Protein AF-A0A2X1L2R9-F1 (afdb_monomer_lite)

pLDDT: mean 79.9, std 8.19, range [54.69, 89.12]

Radius of gyration: 13.95 Å; chains: 1; bounding box: 33×20×30 Å

Structure (mmCIF, N/CA/C/O backbone):
data_AF-A0A2X1L2R9-F1
#
_entry.id   AF-A0A2X1L2R9-F1
#
loop_
_atom_site.group_PDB
_atom_site.id
_atom_site.type_symbol
_atom_site.label_atom_id
_atom_site.label_alt_id
_atom_site.label_comp_id
_atom_site.label_asym_id
_atom_site.label_entity_id
_atom_site.label_seq_id
_atom_site.pdbx_PDB_ins_code
_atom_site.Cartn_x
_atom_site.Cartn_y
_atom_site.Cartn_z
_atom_site.occupancy
_atom_site.B_iso_or_equiv
_atom_site.auth_seq_id
_atom_site.auth_comp_id
_atom_site.auth_asym_id
_atom_site.auth_atom_id
_atom_site.pdbx_PDB_model_num
ATOM 1 N N . MET A 1 1 ? 18.914 11.443 -14.995 1.00 54.69 1 MET A N 1
ATOM 2 C CA . MET A 1 1 ? 17.689 11.638 -14.195 1.00 54.69 1 MET A CA 1
ATOM 3 C C . MET A 1 1 ? 16.854 10.388 -14.379 1.00 54.69 1 MET A C 1
ATOM 5 O O . MET A 1 1 ? 16.342 10.148 -15.465 1.00 54.69 1 MET A O 1
ATOM 9 N N . ASP A 1 2 ? 16.874 9.531 -13.367 1.00 61.38 2 ASP A N 1
ATOM 10 C CA . ASP A 1 2 ? 16.345 8.170 -13.383 1.00 61.38 2 ASP A CA 1
ATOM 11 C C . ASP A 1 2 ? 14.821 8.164 -13.237 1.00 61.38 2 ASP A C 1
ATOM 13 O O . ASP A 1 2 ? 14.271 7.948 -12.159 1.00 61.38 2 ASP A O 1
ATOM 17 N N . TYR A 1 3 ? 14.123 8.404 -14.347 1.00 66.50 3 TYR A N 1
ATOM 18 C CA . TYR A 1 3 ? 12.678 8.205 -14.459 1.00 66.50 3 TYR A CA 1
ATOM 19 C C . TYR A 1 3 ? 12.378 6.708 -14.574 1.00 66.50 3 TYR A C 1
ATOM 21 O O . TYR A 1 3 ? 11.973 6.201 -15.618 1.00 66.50 3 TYR A O 1
ATOM 29 N N . GLN A 1 4 ? 12.639 5.974 -13.496 1.00 69.56 4 GLN A N 1
ATOM 30 C CA . GLN A 1 4 ? 12.473 4.527 -13.426 1.00 69.56 4 GLN A CA 1
ATOM 31 C C . GLN A 1 4 ? 10.981 4.180 -13.299 1.00 69.56 4 GLN A C 1
ATOM 33 O O . GLN A 1 4 ? 10.519 3.691 -12.270 1.00 69.56 4 GLN A O 1
ATOM 38 N N . GLY A 1 5 ? 10.197 4.427 -14.355 1.00 71.31 5 GLY A N 1
ATOM 39 C CA . GLY A 1 5 ? 8.776 4.057 -14.420 1.00 71.31 5 GLY A CA 1
ATOM 40 C C . GLY A 1 5 ? 8.539 2.553 -14.220 1.00 71.31 5 GLY A C 1
ATOM 41 O O . GLY A 1 5 ? 7.451 2.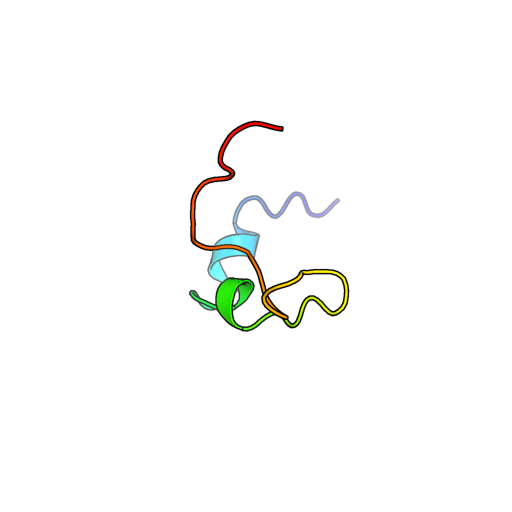129 -13.847 1.00 71.31 5 GLY A O 1
ATOM 42 N N . ASN A 1 6 ? 9.582 1.740 -14.401 1.00 76.12 6 ASN A N 1
ATOM 43 C CA . ASN A 1 6 ? 9.615 0.303 -14.160 1.00 76.12 6 ASN A CA 1
ATOM 44 C C . ASN A 1 6 ? 10.326 -0.119 -12.856 1.00 76.12 6 ASN A C 1
ATOM 46 O O . ASN A 1 6 ? 10.430 -1.325 -12.632 1.00 76.12 6 ASN A O 1
ATOM 50 N N . ALA A 1 7 ? 10.776 0.797 -11.984 1.00 79.69 7 ALA A N 1
ATOM 51 C CA . ALA A 1 7 ? 11.422 0.451 -10.702 1.00 79.69 7 ALA A CA 1
ATOM 52 C C . ALA A 1 7 ? 10.568 -0.493 -9.843 1.00 79.69 7 ALA A C 1
ATOM 54 O O . ALA A 1 7 ? 11.086 -1.369 -9.154 1.00 79.69 7 ALA A O 1
ATOM 55 N N . TRP A 1 8 ? 9.245 -0.368 -9.954 1.00 74.12 8 TRP A N 1
ATOM 56 C CA . TRP A 1 8 ? 8.262 -1.212 -9.281 1.00 74.12 8 TRP A CA 1
ATOM 57 C C . TRP A 1 8 ? 8.423 -2.709 -9.594 1.00 74.12 8 TRP A C 1
ATOM 59 O O . TRP A 1 8 ? 8.040 -3.531 -8.771 1.00 74.12 8 TRP A O 1
ATOM 69 N N . LYS A 1 9 ? 9.031 -3.087 -10.733 1.00 80.12 9 LYS A N 1
ATOM 70 C CA . LYS A 1 9 ? 9.297 -4.497 -11.086 1.00 80.12 9 LYS A CA 1
ATOM 71 C C . LYS A 1 9 ? 10.395 -5.142 -10.240 1.00 80.12 9 LYS A C 1
ATOM 73 O O . LYS A 1 9 ? 10.435 -6.363 -10.138 1.00 80.12 9 LYS A O 1
ATOM 78 N N . LEU A 1 10 ? 11.298 -4.341 -9.678 1.00 83.50 10 LEU A N 1
ATOM 79 C CA . LEU A 1 10 ? 12.388 -4.823 -8.825 1.00 83.50 10 LEU A CA 1
ATOM 80 C C . LEU A 1 10 ? 11.961 -4.942 -7.361 1.00 83.50 10 LEU A C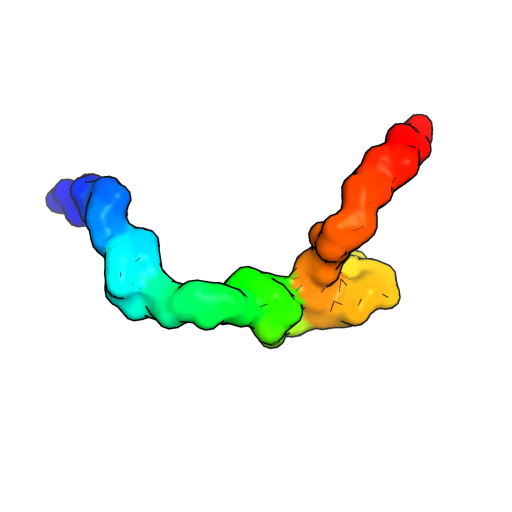 1
ATOM 82 O O . LEU A 1 10 ? 12.651 -5.577 -6.569 1.00 83.50 10 LEU A O 1
ATOM 86 N N . VAL A 1 11 ? 10.831 -4.333 -6.997 1.00 80.94 11 VAL A N 1
ATOM 87 C CA . VAL A 1 11 ? 10.284 -4.399 -5.647 1.00 80.94 11 VAL A CA 1
ATOM 88 C C . VAL A 1 11 ? 9.479 -5.695 -5.512 1.00 80.94 11 VAL A C 1
ATOM 90 O O . VAL A 1 11 ? 8.484 -5.866 -6.220 1.00 80.94 11 VAL A O 1
ATOM 93 N N . PRO A 1 12 ? 9.854 -6.616 -4.602 1.00 84.44 12 PRO A N 1
ATOM 94 C CA . PRO A 1 12 ? 9.059 -7.806 -4.345 1.00 84.44 12 PRO A CA 1
ATOM 95 C C . PRO A 1 12 ? 7.638 -7.430 -3.918 1.00 84.44 12 PRO A C 1
ATOM 97 O O . PRO A 1 12 ? 7.427 -6.515 -3.110 1.00 84.44 12 PRO A O 1
ATOM 100 N N . ALA A 1 13 ? 6.655 -8.165 -4.432 1.00 83.19 13 ALA A N 1
ATOM 101 C CA . ALA A 1 13 ? 5.270 -8.005 -4.016 1.00 83.19 13 ALA A CA 1
ATOM 102 C C . ALA A 1 13 ? 5.117 -8.250 -2.501 1.00 83.19 13 ALA A C 1
ATOM 104 O O . ALA A 1 13 ? 5.849 -9.032 -1.892 1.00 83.19 13 ALA A O 1
ATOM 105 N N . GLY A 1 14 ? 4.159 -7.564 -1.874 1.00 82.44 14 GLY A N 1
ATOM 106 C CA . GLY A 1 14 ? 3.855 -7.729 -0.447 1.00 82.44 14 GLY A CA 1
ATOM 107 C C . GLY A 1 14 ? 4.806 -7.012 0.522 1.00 82.44 14 GLY A C 1
ATOM 108 O O . GLY A 1 14 ? 4.592 -7.074 1.732 1.00 82.44 14 GLY A O 1
ATOM 109 N N . THR A 1 15 ? 5.814 -6.287 0.028 1.00 81.56 15 THR A N 1
ATOM 110 C CA . THR A 1 15 ? 6.692 -5.432 0.855 1.00 81.56 15 THR A CA 1
ATOM 111 C C . THR A 1 15 ? 5.914 -4.351 1.609 1.00 81.56 15 THR A C 1
ATOM 113 O O . THR A 1 15 ? 6.198 -4.103 2.777 1.00 81.56 15 THR A O 1
ATOM 116 N N . CYS A 1 16 ? 4.873 -3.784 0.991 1.00 79.12 16 CYS A N 1
ATOM 117 C CA . CYS A 1 16 ? 3.992 -2.792 1.616 1.00 79.12 16 CYS A CA 1
ATOM 118 C C . CYS A 1 16 ? 3.276 -3.331 2.872 1.00 79.12 16 CYS A C 1
ATOM 120 O O . CYS A 1 16 ? 3.192 -2.630 3.875 1.00 79.12 16 CYS A O 1
ATOM 122 N N . VAL A 1 17 ? 2.839 -4.597 2.868 1.00 82.69 17 VAL A N 1
ATOM 123 C CA . VAL A 1 17 ? 2.096 -5.200 3.995 1.00 82.69 17 VAL A CA 1
ATOM 124 C C . VAL A 1 17 ? 3.005 -5.464 5.200 1.00 82.69 17 VAL A C 1
ATOM 126 O O . VAL A 1 17 ? 2.567 -5.392 6.342 1.00 82.69 17 VAL A O 1
ATOM 129 N N . LYS A 1 18 ? 4.289 -5.747 4.956 1.00 81.69 18 LYS A N 1
ATOM 130 C CA . LYS A 1 18 ? 5.288 -6.024 6.004 1.00 81.69 18 LYS A CA 1
ATOM 131 C C . LYS A 1 18 ? 5.955 -4.759 6.549 1.00 81.69 18 LYS A C 1
ATOM 133 O O . LYS A 1 18 ? 6.734 -4.840 7.497 1.00 81.69 18 LYS A O 1
ATOM 138 N N . MET A 1 19 ? 5.695 -3.601 5.944 1.00 85.69 19 MET A N 1
ATOM 139 C CA . MET A 1 19 ? 6.309 -2.343 6.346 1.00 85.69 19 MET A CA 1
ATOM 140 C C . MET A 1 19 ? 5.739 -1.890 7.690 1.00 85.69 19 MET A C 1
ATOM 142 O O . MET A 1 19 ? 4.575 -1.501 7.788 1.00 85.69 19 MET A O 1
ATOM 146 N N . LYS A 1 20 ? 6.571 -1.945 8.734 1.00 89.12 20 LYS A N 1
ATOM 147 C CA . LYS A 1 20 ? 6.193 -1.501 10.076 1.00 89.12 20 LYS A CA 1
ATOM 148 C C . LYS A 1 20 ? 5.892 -0.004 10.053 1.00 89.12 20 LYS A C 1
ATOM 150 O O . LYS A 1 20 ? 6.748 0.795 9.681 1.00 89.12 20 LYS A O 1
ATOM 155 N N . SER A 1 21 ? 4.695 0.360 10.491 1.00 86.12 21 SER A N 1
ATOM 156 C CA . SER A 1 21 ? 4.252 1.742 10.632 1.00 86.12 21 SER A CA 1
ATOM 157 C C . SER A 1 21 ? 3.983 2.019 12.112 1.00 86.12 21 SER A C 1
ATOM 159 O O . SER A 1 21 ? 2.897 1.716 12.602 1.00 86.12 21 SER A O 1
ATOM 161 N N . PRO A 1 22 ? 4.965 2.548 12.865 1.00 85.06 22 PRO A N 1
ATOM 162 C CA . PRO A 1 22 ? 4.830 2.745 14.310 1.00 85.06 22 PRO A CA 1
ATOM 163 C C . PRO A 1 22 ? 3.773 3.792 14.688 1.00 85.06 22 PRO A C 1
ATOM 165 O O . PRO A 1 22 ? 3.262 3.749 15.799 1.00 85.06 22 PRO A O 1
ATOM 168 N N . GLY A 1 23 ? 3.440 4.714 13.777 1.00 85.75 23 GLY A N 1
ATOM 169 C CA . GLY A 1 23 ? 2.358 5.686 13.968 1.00 85.75 23 GLY A CA 1
ATOM 170 C C . GLY A 1 23 ? 0.978 5.167 13.557 1.00 85.75 23 GLY A C 1
ATOM 171 O O . GLY A 1 23 ? -0.016 5.849 13.783 1.00 85.75 23 GLY A O 1
ATOM 172 N N . SER A 1 24 ? 0.904 3.986 12.939 1.00 83.50 24 SER A N 1
ATOM 173 C CA . SER A 1 24 ? -0.368 3.368 12.572 1.00 83.50 24 SER A CA 1
ATOM 174 C C . SER A 1 24 ? -0.939 2.585 13.755 1.00 83.50 24 SER A C 1
ATOM 176 O O . SER A 1 24 ? -0.198 1.821 14.381 1.00 83.50 24 SER A O 1
ATOM 178 N N . PRO A 1 25 ? -2.253 2.671 14.028 1.00 82.44 25 PRO A N 1
ATOM 179 C CA . PRO A 1 25 ? -2.895 1.890 15.086 1.00 82.44 25 PRO A CA 1
ATOM 180 C C . PRO A 1 25 ? -2.784 0.371 14.871 1.00 82.44 25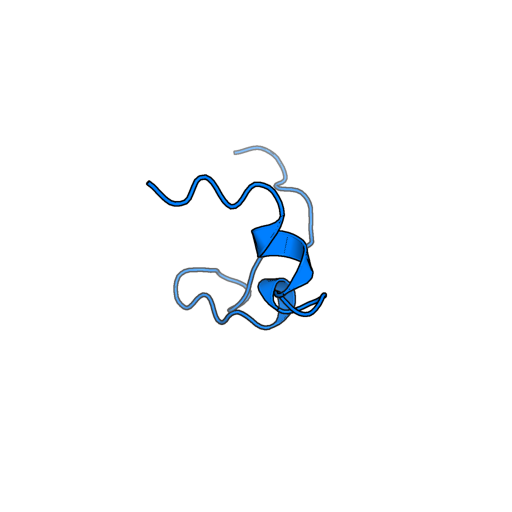 PRO A C 1
ATOM 182 O O . PRO A 1 25 ? -2.844 -0.388 15.832 1.00 82.44 25 PRO A O 1
ATOM 185 N N . THR A 1 26 ? -2.582 -0.090 13.632 1.00 85.00 26 THR A N 1
ATOM 186 C CA . THR A 1 26 ? -2.401 -1.517 13.309 1.00 85.00 26 THR A CA 1
ATOM 187 C C . THR A 1 26 ? -0.938 -1.969 13.369 1.00 85.00 26 THR A C 1
ATOM 189 O O . THR A 1 26 ? -0.644 -3.145 13.158 1.00 85.00 26 THR A O 1
ATOM 192 N N . GLY A 1 27 ? 0.008 -1.050 13.599 1.00 85.81 27 GLY A N 1
ATOM 193 C CA . GLY A 1 27 ? 1.450 -1.308 13.525 1.00 85.81 27 GLY A CA 1
ATOM 194 C C . GLY A 1 27 ? 2.005 -1.497 12.103 1.00 85.81 27 GLY A C 1
ATOM 195 O O . GLY A 1 27 ? 3.223 -1.581 11.935 1.00 85.81 27 GLY A O 1
ATOM 196 N N . TYR A 1 28 ? 1.139 -1.525 11.084 1.00 89.12 28 TYR A N 1
ATOM 197 C CA . TYR A 1 28 ? 1.442 -1.674 9.653 1.00 89.12 28 TYR A CA 1
ATOM 198 C C . TYR A 1 28 ? 0.515 -0.764 8.821 1.00 89.12 28 TYR A C 1
ATOM 200 O O . TYR A 1 28 ? -0.181 0.090 9.369 1.00 89.12 28 TYR A O 1
ATOM 208 N N . GLY A 1 29 ? 0.492 -0.915 7.493 1.00 83.44 29 GLY A N 1
ATOM 209 C CA . GLY A 1 29 ? -0.548 -0.301 6.660 1.00 83.44 29 GLY A CA 1
ATOM 210 C C . GLY A 1 29 ? -1.954 -0.796 7.033 1.00 83.44 29 GLY A C 1
ATOM 211 O O . GLY A 1 29 ? -2.123 -1.922 7.506 1.00 83.44 29 GLY A O 1
ATOM 212 N N . GLN A 1 30 ? -2.972 0.042 6.836 1.00 85.00 30 GLN A N 1
ATOM 213 C CA . GLN A 1 30 ? -4.364 -0.347 7.056 1.00 85.00 30 GLN A CA 1
ATOM 214 C C . GLN A 1 30 ? -4.911 -1.055 5.809 1.00 85.00 30 GLN A C 1
ATOM 216 O O . GLN A 1 30 ? -4.858 -0.507 4.711 1.00 85.00 30 GLN 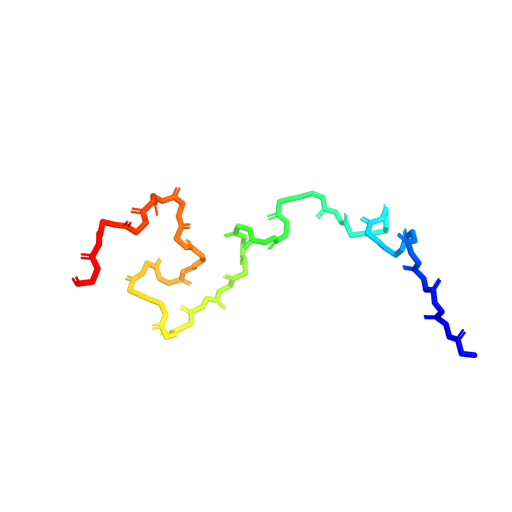A O 1
ATOM 221 N N . LEU A 1 31 ? -5.407 -2.285 5.977 1.00 85.44 31 LEU A N 1
ATOM 222 C CA . LEU A 1 31 ? -6.016 -3.072 4.892 1.00 85.44 31 LEU A CA 1
ATOM 223 C C . LEU A 1 31 ? -7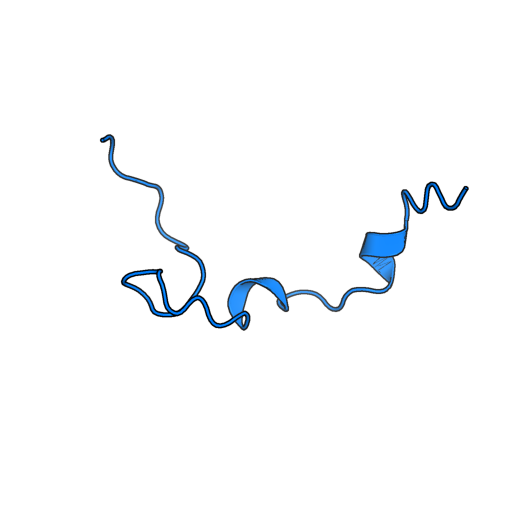.524 -2.837 4.772 1.00 85.44 31 LEU A C 1
ATOM 225 O O . LEU A 1 31 ? -8.115 -3.064 3.720 1.00 85.44 31 LEU A O 1
ATOM 229 N N . GLU A 1 32 ? -8.147 -2.393 5.858 1.00 86.69 32 GLU A N 1
ATOM 230 C CA . GLU A 1 32 ? -9.552 -2.016 5.873 1.00 86.69 32 GLU A CA 1
ATOM 231 C C . GLU A 1 32 ? -9.722 -0.604 5.314 1.00 86.69 32 GLU A C 1
ATOM 233 O O . GLU A 1 32 ? -8.934 0.295 5.618 1.00 86.69 32 GLU A O 1
ATOM 238 N N . ALA A 1 33 ? -10.779 -0.384 4.531 1.00 86.50 33 ALA A N 1
ATOM 239 C CA . ALA A 1 33 ? -11.119 0.954 4.071 1.00 86.50 33 ALA A CA 1
ATOM 240 C C . ALA A 1 33 ? -11.299 1.895 5.270 1.00 86.50 33 ALA A C 1
ATOM 242 O O . ALA A 1 33 ? -11.905 1.524 6.281 1.00 86.50 33 ALA A O 1
ATOM 243 N N . PHE A 1 34 ? -10.791 3.122 5.150 1.00 83.81 34 PHE A N 1
ATOM 244 C CA . PHE A 1 34 ? -11.093 4.162 6.122 1.00 83.81 34 PHE A CA 1
ATOM 245 C C . PHE A 1 34 ? -12.603 4.387 6.114 1.00 83.81 34 PHE A C 1
ATOM 247 O O . PHE A 1 34 ? -13.178 4.833 5.122 1.00 83.81 34 PHE A O 1
ATOM 254 N N . LYS A 1 35 ? -13.256 4.037 7.219 1.00 82.00 35 LYS A N 1
ATOM 255 C CA . LYS A 1 35 ? -14.616 4.495 7.484 1.00 82.00 35 LYS A CA 1
ATOM 256 C C . LYS A 1 35 ? -14.481 5.995 7.748 1.00 82.00 35 LYS A C 1
ATOM 258 O O . LYS A 1 35 ? -13.593 6.370 8.507 1.00 82.00 35 LYS A O 1
ATOM 263 N N . ASN A 1 36 ? -15.249 6.802 7.013 1.00 73.56 36 ASN A N 1
ATOM 264 C CA . ASN A 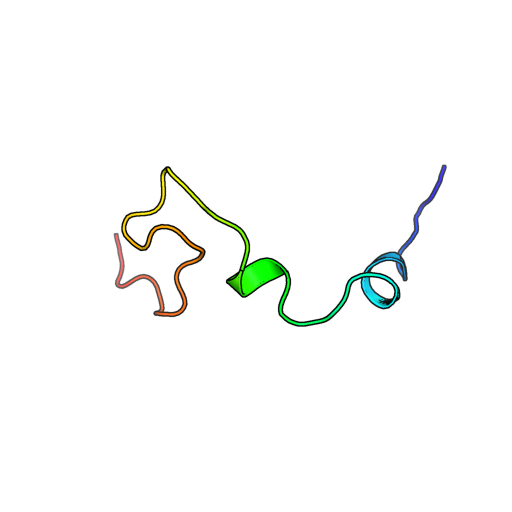1 36 ? -15.162 8.265 6.935 1.00 73.56 36 ASN A CA 1
ATOM 265 C C . ASN A 1 36 ? -14.719 8.961 8.239 1.00 73.56 36 ASN A C 1
ATOM 267 O O . ASN A 1 36 ? -15.139 8.555 9.321 1.00 73.56 36 ASN A O 1
ATOM 271 N N . ALA A 1 37 ? -13.903 10.011 8.078 1.00 59.25 37 ALA A N 1
ATOM 272 C CA . ALA A 1 37 ? -13.449 10.911 9.141 1.00 59.25 37 ALA A CA 1
ATOM 273 C C . ALA A 1 37 ? -14.604 11.539 9.934 1.00 59.25 37 ALA A C 1
ATOM 275 O O . ALA A 1 37 ? -15.642 11.847 9.301 1.00 59.25 37 ALA A O 1
#

InterPro domains:
  IPR018740 BufA1 family periplasmic bufferin-type metallophore [PF10048] (1-30)

Sequence (37 aa):
MDYQGNAWKLVPAGTCVKMKSPGSPTGYGQLEAFKNA

Organism: Escherichia coli (NCBI:txid562)

Foldseek 3Di:
DCPPVPVVVVDDPPPQQVDQDPPDPVRGDDPDDPPDD

Secondary structure (DSSP, 8-state):
----TTGGGTSPTTHHHH---TTSTTSS---S-----